Protein AF-Q6ST34-F1 (afdb_monomer)

pLDDT: mean 90.5, std 11.12, range [44.28, 98.19]

Secondary structure (DSSP, 8-state):
-----------S-HIIIIIT----TT---TT------HHHHHHHHHHHHHHHHHT-TTGGGSTTTS-SS---------TT-----SS---SSS-SS-------

Nearest PDB structures (foldseek):
  1m7s-assembly1_C  TM=9.440E-01  e=1.691E-08  Pseudomonas syringae
  2a9e-assembly1_A  TM=9.515E-01  e=1.025E-07  Helicobacter pylori
  4qol-assembly1_B  TM=9.314E-01  e=7.059E-08  Bacillus pumilus
  1si8-assembly1_D  TM=9.365E-01  e=1.488E-07  Enterococcus faecalis V583
  1gwe-assembly1_A  TM=9.366E-01  e=2.937E-06  Micrococcus luteus

Mean predicted aligned error: 5.17 Å

Structure (mmCIF, N/CA/C/O backbone):
data_AF-Q6ST34-F1
#
_entry.id   AF-Q6ST34-F1
#
loop_
_atom_site.group_PDB
_atom_site.id
_atom_site.type_symbol
_atom_site.label_atom_id
_atom_site.label_alt_id
_atom_site.label_comp_id
_atom_site.label_asym_id
_atom_site.label_entity_id
_atom_site.label_seq_id
_atom_site.pdbx_PDB_ins_code
_atom_site.Cartn_x
_atom_site.Cartn_y
_atom_site.Cartn_z
_atom_site.occupancy
_atom_site.B_iso_or_equiv
_atom_site.auth_seq_id
_atom_site.auth_comp_id
_atom_site.auth_asym_id
_atom_site.auth_atom_id
_atom_site.pdbx_PDB_model_num
ATOM 1 N N . PRO A 1 1 ? -24.469 4.982 12.753 1.00 89.19 1 PRO A N 1
ATOM 2 C CA . PRO A 1 1 ? -23.303 4.065 12.739 1.00 89.19 1 PRO A CA 1
ATOM 3 C C . PRO A 1 1 ? -22.980 3.637 11.301 1.00 89.19 1 PRO A C 1
ATOM 5 O O . PRO A 1 1 ? -23.909 3.416 10.536 1.00 89.19 1 PRO A O 1
ATOM 8 N N . VAL A 1 2 ? -21.694 3.584 10.932 1.00 96.06 2 VAL A N 1
ATOM 9 C CA . VAL A 1 2 ? -21.245 3.328 9.544 1.00 96.06 2 VAL A CA 1
ATOM 10 C C . VAL A 1 2 ? -21.269 1.832 9.191 1.00 96.06 2 VAL A C 1
ATOM 12 O O . VAL A 1 2 ? -21.610 1.478 8.070 1.00 96.06 2 VAL A O 1
ATOM 15 N N . GLY A 1 3 ? -20.964 0.940 10.141 1.00 96.75 3 GLY A N 1
ATOM 16 C CA . GLY A 1 3 ? -20.956 -0.512 9.917 1.00 96.75 3 GLY A CA 1
ATOM 17 C C . GLY A 1 3 ? -20.511 -1.319 11.144 1.00 96.75 3 GLY A C 1
ATOM 18 O O . GLY A 1 3 ? -20.388 -0.762 12.237 1.00 96.75 3 GLY A O 1
ATOM 19 N N . ARG A 1 4 ? -20.269 -2.630 10.961 1.00 96.69 4 ARG A N 1
ATOM 20 C CA . ARG A 1 4 ? -19.781 -3.573 11.989 1.00 96.69 4 ARG A CA 1
ATOM 21 C C . ARG A 1 4 ? -18.671 -4.465 11.421 1.00 96.69 4 ARG A C 1
ATOM 23 O O . ARG A 1 4 ? -18.888 -5.140 10.422 1.00 96.69 4 ARG A O 1
ATOM 30 N N . LEU A 1 5 ? -17.526 -4.512 12.099 1.00 97.12 5 LEU A N 1
ATOM 31 C CA . LEU A 1 5 ? -16.430 -5.445 11.819 1.00 97.12 5 LEU A CA 1
ATOM 32 C C . LEU A 1 5 ? -16.553 -6.679 12.730 1.00 97.12 5 LEU A C 1
ATOM 34 O O . LEU A 1 5 ? -16.841 -6.535 13.919 1.00 97.12 5 LEU A O 1
ATOM 38 N N . VAL A 1 6 ? -16.342 -7.883 12.189 1.00 97.88 6 VAL A N 1
ATOM 39 C CA . VAL A 1 6 ? -16.344 -9.145 12.950 1.00 97.88 6 VAL A CA 1
ATOM 40 C C . VAL A 1 6 ? -15.142 -9.985 12.533 1.00 97.88 6 VAL A C 1
ATOM 42 O O . VAL A 1 6 ? -14.976 -10.276 11.353 1.00 97.88 6 VAL A O 1
ATOM 45 N N . LEU A 1 7 ? -14.331 -10.396 13.507 1.00 97.75 7 LEU A N 1
ATOM 46 C CA . LEU A 1 7 ? -13.231 -11.340 13.312 1.00 97.75 7 LEU A CA 1
ATOM 47 C C . LEU A 1 7 ? -13.766 -12.757 13.546 1.00 97.75 7 LEU A C 1
ATOM 49 O O . LEU A 1 7 ? -14.286 -13.040 14.624 1.00 97.75 7 LEU A O 1
ATOM 53 N N . ASN A 1 8 ? -13.700 -13.625 12.535 1.00 97.69 8 ASN A N 1
ATOM 54 C CA . ASN A 1 8 ? -14.369 -14.935 12.544 1.00 97.69 8 ASN A CA 1
ATOM 55 C C . ASN A 1 8 ? -13.463 -16.118 12.157 1.00 97.69 8 ASN A C 1
ATOM 57 O O . ASN A 1 8 ? -13.956 -17.236 12.011 1.00 97.69 8 ASN A O 1
ATOM 61 N N . ARG A 1 9 ? -12.163 -15.886 11.961 1.00 96.62 9 ARG A N 1
ATOM 62 C CA . ARG A 1 9 ? -11.199 -16.905 11.541 1.00 96.62 9 ARG A CA 1
ATOM 63 C C . ARG A 1 9 ? -9.815 -16.588 12.103 1.00 96.62 9 ARG A C 1
ATOM 65 O O . ARG A 1 9 ? -9.404 -15.431 12.087 1.00 96.62 9 ARG A O 1
ATOM 72 N N . ASN A 1 10 ? -9.120 -17.627 12.562 1.00 96.56 10 ASN A N 1
ATOM 73 C CA . ASN A 1 10 ? -7.700 -17.567 12.904 1.00 96.56 10 ASN A CA 1
ATOM 74 C C . ASN A 1 10 ? -6.847 -17.920 11.682 1.00 96.56 10 ASN A C 1
ATOM 76 O O . ASN A 1 10 ? -7.304 -18.635 10.795 1.00 96.56 10 ASN A O 1
ATOM 80 N N . ILE A 1 11 ? -5.619 -17.418 11.665 1.00 96.38 11 ILE A N 1
ATOM 81 C CA . ILE A 1 11 ? -4.615 -17.716 10.637 1.00 96.38 11 ILE A CA 1
ATOM 82 C C . ILE A 1 11 ? -4.159 -19.179 10.699 1.00 96.38 11 ILE A C 1
ATOM 84 O O . ILE A 1 11 ? -4.138 -19.770 11.782 1.00 96.38 11 ILE A O 1
ATOM 88 N N . ASP A 1 12 ? -3.744 -19.731 9.559 1.00 96.06 12 ASP A N 1
ATOM 89 C CA . ASP A 1 12 ? -3.220 -21.097 9.463 1.00 96.06 12 ASP A CA 1
ATOM 90 C C . ASP A 1 12 ? -1.715 -21.125 9.771 1.00 96.06 12 ASP A C 1
ATOM 92 O O . ASP A 1 12 ? -1.221 -22.021 10.460 1.00 96.06 12 ASP A O 1
ATOM 96 N N . ASN A 1 13 ? -0.971 -20.112 9.309 1.00 97.38 13 ASN A N 1
ATOM 97 C CA . ASN A 1 13 ? 0.456 -19.962 9.572 1.00 97.38 13 ASN A CA 1
ATOM 98 C C . ASN A 1 13 ? 0.794 -18.576 10.131 1.00 97.38 13 ASN A C 1
ATOM 100 O O . ASN A 1 13 ? 0.707 -17.558 9.445 1.00 97.38 13 ASN A O 1
ATOM 104 N N . PHE A 1 14 ? 1.285 -18.551 11.372 1.00 97.19 14 PHE A N 1
ATOM 105 C CA . PHE A 1 14 ? 1.631 -17.309 12.063 1.00 97.19 14 PHE A CA 1
ATOM 106 C C . PHE A 1 14 ? 2.673 -16.464 11.322 1.00 97.19 14 PHE A C 1
ATOM 108 O O . PHE A 1 14 ? 2.514 -15.254 11.182 1.00 97.19 14 PHE A O 1
ATOM 115 N N . PHE A 1 15 ? 3.739 -17.080 10.819 1.00 96.94 15 PHE A N 1
ATOM 116 C CA . PHE A 1 15 ? 4.817 -16.327 10.187 1.00 96.94 15 PHE A CA 1
ATOM 117 C C . PHE A 1 15 ? 4.413 -15.800 8.802 1.00 96.94 15 PHE A C 1
ATOM 119 O O . PHE A 1 15 ? 4.709 -14.659 8.449 1.00 96.94 15 PHE A O 1
ATOM 126 N N . ALA A 1 16 ? 3.717 -16.616 8.010 1.00 95.94 16 ALA A N 1
ATOM 127 C CA . ALA A 1 16 ? 3.301 -16.250 6.660 1.00 95.94 16 ALA A CA 1
ATOM 128 C C . ALA A 1 16 ? 2.181 -15.201 6.641 1.00 95.94 16 ALA A C 1
ATOM 130 O O . ALA A 1 16 ? 2.175 -14.340 5.765 1.00 95.94 16 ALA A O 1
ATOM 131 N N . GLU A 1 17 ? 1.255 -15.255 7.601 1.00 95.69 17 GLU A N 1
ATOM 132 C CA . GLU A 1 17 ? 0.044 -14.429 7.581 1.00 95.69 17 GLU A CA 1
ATOM 133 C C . GLU A 1 17 ? 0.035 -13.307 8.626 1.00 95.69 17 GLU A C 1
ATOM 135 O O . GLU A 1 17 ? -0.649 -12.312 8.421 1.00 95.69 17 GLU A O 1
ATOM 140 N N . ASN A 1 18 ? 0.780 -13.418 9.730 1.00 97.00 18 ASN A N 1
ATOM 141 C CA . ASN A 1 18 ? 0.840 -12.360 10.744 1.00 97.00 18 ASN A CA 1
ATOM 142 C C . ASN A 1 18 ? 2.181 -11.620 10.720 1.00 97.00 18 ASN A C 1
ATOM 144 O O . ASN A 1 18 ? 2.203 -10.399 10.597 1.00 97.00 18 ASN A O 1
ATOM 148 N N . GLU A 1 19 ? 3.304 -12.339 10.777 1.00 97.56 19 GLU A N 1
ATOM 149 C CA . GLU A 1 19 ? 4.625 -11.696 10.855 1.00 97.56 19 GLU A CA 1
ATOM 150 C C . GLU A 1 19 ? 4.985 -10.943 9.564 1.00 97.56 19 GLU A C 1
ATOM 152 O O . GLU A 1 19 ? 5.545 -9.848 9.595 1.00 97.56 19 GLU A O 1
ATOM 157 N N . GLN A 1 20 ? 4.617 -11.483 8.402 1.00 97.31 20 GLN A N 1
ATOM 158 C CA . GLN A 1 20 ? 4.870 -10.852 7.099 1.00 97.31 20 GLN A CA 1
ATOM 159 C C . GLN A 1 20 ? 3.800 -9.839 6.667 1.00 97.31 20 GLN A C 1
ATOM 161 O O . GLN A 1 20 ? 3.872 -9.278 5.569 1.00 97.31 20 GLN A O 1
ATOM 166 N N . LEU A 1 21 ? 2.813 -9.570 7.517 1.00 96.94 21 LEU A N 1
ATOM 167 C CA . LEU A 1 21 ? 1.741 -8.650 7.183 1.00 96.94 21 LEU A CA 1
ATOM 168 C C . LEU A 1 21 ? 2.248 -7.196 7.164 1.00 96.94 21 LEU A C 1
ATOM 170 O O . LEU A 1 21 ? 3.075 -6.786 7.985 1.00 96.94 21 LEU A O 1
ATOM 174 N N . ALA A 1 22 ? 1.776 -6.409 6.196 1.00 97.75 22 A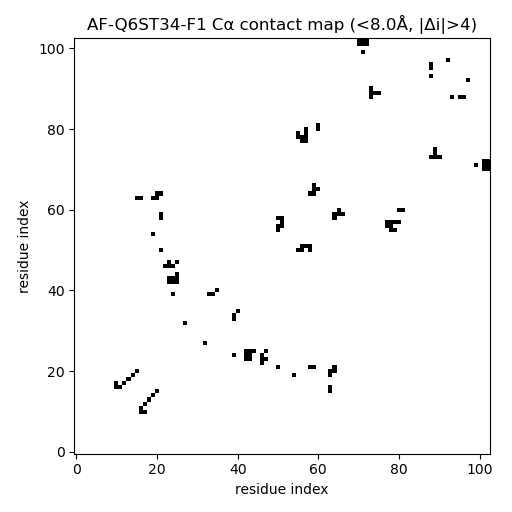LA A N 1
ATOM 175 C CA . ALA A 1 22 ? 2.265 -5.062 5.920 1.00 97.75 22 ALA A CA 1
ATOM 176 C C . ALA A 1 22 ? 1.116 -4.041 5.795 1.00 97.75 22 ALA A C 1
ATOM 178 O O . ALA A 1 22 ? 0.552 -3.835 4.724 1.00 97.75 22 ALA A O 1
ATOM 179 N N . PHE A 1 23 ? 0.791 -3.354 6.894 1.00 97.75 23 PHE A N 1
ATOM 180 C CA . PHE A 1 23 ? -0.174 -2.245 6.892 1.00 97.75 23 PHE A CA 1
ATOM 181 C C . PHE A 1 23 ? 0.501 -0.909 6.596 1.00 97.75 23 PHE A C 1
ATOM 183 O O . PHE A 1 23 ? 1.559 -0.637 7.149 1.00 97.75 23 PHE A O 1
ATOM 190 N N . ASN A 1 24 ? -0.120 -0.038 5.803 1.00 97.00 24 ASN A N 1
ATOM 191 C CA . ASN A 1 24 ? 0.384 1.311 5.549 1.00 97.00 24 ASN A CA 1
ATOM 192 C C . ASN A 1 24 ? -0.785 2.313 5.492 1.00 97.00 24 ASN A C 1
ATOM 194 O O . ASN A 1 24 ? -1.710 2.090 4.711 1.00 97.00 24 ASN A O 1
ATOM 198 N N . PRO A 1 25 ? -0.767 3.421 6.264 1.00 97.12 25 PRO A N 1
ATOM 199 C CA . PRO A 1 25 ? -1.788 4.467 6.150 1.00 97.12 25 PRO A CA 1
ATOM 200 C C . PRO A 1 25 ? -1.809 5.163 4.781 1.00 97.12 25 PRO A C 1
ATOM 202 O O . PRO A 1 25 ? -2.807 5.789 4.450 1.00 97.12 25 PRO A O 1
ATOM 205 N N . GLY A 1 26 ? -0.738 5.045 3.991 1.00 95.62 26 GLY A N 1
ATOM 206 C CA . GLY A 1 26 ? -0.665 5.517 2.610 1.00 95.62 26 GLY A CA 1
ATOM 207 C C . GLY A 1 26 ? -1.470 4.687 1.598 1.00 95.62 26 GLY A C 1
ATOM 208 O O . GLY A 1 26 ? -1.561 5.067 0.435 1.00 95.62 26 GLY A O 1
ATOM 209 N N . HIS A 1 27 ? -2.031 3.542 1.999 1.00 94.56 27 HIS A N 1
ATOM 210 C CA . HIS A 1 27 ? -2.878 2.715 1.133 1.00 94.56 27 HIS A CA 1
ATOM 211 C C . HIS A 1 27 ? -4.349 3.109 1.317 1.00 94.56 27 HIS A C 1
ATOM 213 O O . HIS A 1 27 ? -5.085 2.487 2.084 1.00 94.56 27 HIS A O 1
ATOM 219 N N . ILE A 1 28 ? -4.764 4.172 0.629 1.00 95.94 28 ILE A N 1
ATOM 220 C CA . ILE A 1 28 ? -6.153 4.656 0.604 1.00 95.94 28 ILE A CA 1
ATOM 221 C C . ILE A 1 28 ? -6.880 4.202 -0.665 1.00 95.94 28 ILE A C 1
ATOM 223 O O . ILE A 1 28 ? -6.261 3.779 -1.636 1.00 95.94 28 ILE A O 1
ATOM 227 N N . VAL A 1 29 ? -8.208 4.317 -0.658 1.00 94.25 29 VAL A N 1
ATOM 228 C CA . VAL A 1 29 ? -9.073 4.052 -1.818 1.00 94.25 29 VAL A CA 1
ATOM 229 C C . VAL A 1 29 ? -9.790 5.336 -2.250 1.00 94.25 29 VAL A C 1
ATOM 231 O O . VAL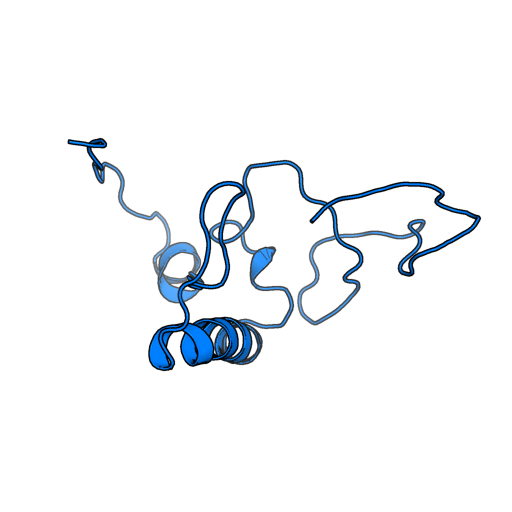 A 1 29 ? -9.973 6.229 -1.413 1.00 94.25 29 VAL A O 1
ATOM 234 N N . PRO A 1 30 ? -10.231 5.447 -3.520 1.00 95.31 30 PRO A N 1
ATOM 235 C CA . PRO A 1 30 ? -10.972 6.612 -3.992 1.00 95.31 30 PRO A CA 1
ATOM 236 C C . PRO A 1 30 ? -12.150 6.969 -3.075 1.00 95.31 30 PRO A C 1
ATOM 238 O O . PRO A 1 30 ? -12.949 6.110 -2.704 1.00 95.31 30 PRO A O 1
ATOM 241 N N . GLY A 1 31 ? -12.249 8.249 -2.706 1.00 96.94 31 GLY A N 1
ATOM 242 C CA . GLY A 1 31 ? -13.255 8.763 -1.769 1.00 96.94 31 GLY A CA 1
ATOM 243 C C . GLY A 1 31 ? -12.760 8.966 -0.331 1.00 96.94 31 GLY A C 1
ATOM 244 O O . GLY A 1 31 ? -13.459 9.606 0.452 1.00 96.94 31 GLY A O 1
ATOM 245 N N . ILE A 1 32 ? -11.560 8.491 0.015 1.00 97.19 32 ILE A N 1
ATOM 246 C CA . ILE A 1 32 ? -10.864 8.811 1.271 1.00 97.19 32 ILE A CA 1
ATOM 247 C C . ILE A 1 32 ? -9.657 9.693 0.946 1.00 97.19 32 ILE A C 1
ATOM 249 O O . ILE A 1 32 ? -8.973 9.457 -0.043 1.00 97.19 32 ILE A O 1
ATOM 253 N N . TYR A 1 33 ? -9.387 10.697 1.781 1.00 96.06 33 TYR A N 1
ATOM 254 C CA . TYR A 1 33 ? -8.300 11.655 1.570 1.00 96.06 33 TYR A CA 1
ATOM 255 C C . TYR A 1 33 ? -7.506 11.888 2.854 1.00 96.06 33 TYR A C 1
ATOM 257 O O . TYR A 1 33 ? -8.015 11.704 3.962 1.00 96.06 33 TYR A O 1
ATOM 265 N N . TYR A 1 34 ? -6.252 12.307 2.697 1.00 97.00 34 TYR A N 1
ATOM 266 C CA . TYR A 1 34 ? -5.382 12.664 3.813 1.00 97.00 34 TYR A CA 1
ATOM 267 C C . TYR A 1 34 ? -5.730 14.036 4.390 1.00 97.00 34 TYR A C 1
ATOM 269 O O . TYR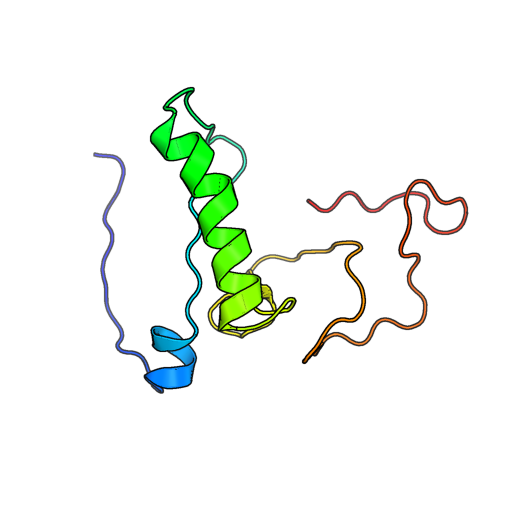 A 1 34 ? -6.208 14.923 3.685 1.00 97.00 34 TYR A O 1
ATOM 277 N N . SER A 1 35 ? -5.427 14.220 5.672 1.00 97.44 35 SER A N 1
ATOM 278 C CA . SER A 1 35 ? -5.379 15.534 6.308 1.00 97.44 35 SER A CA 1
ATOM 279 C C . SER A 1 35 ? -3.948 16.088 6.320 1.00 97.44 35 SER A C 1
ATOM 281 O O . SER A 1 35 ? -2.973 15.365 6.095 1.00 97.44 35 SER A O 1
ATOM 283 N N . GLU A 1 36 ? -3.807 17.370 6.654 1.00 97.12 36 GLU A N 1
ATOM 284 C CA . GLU A 1 36 ? -2.511 18.044 6.847 1.00 97.12 36 GLU A CA 1
ATOM 285 C C . GLU A 1 36 ? -1.891 17.780 8.236 1.00 97.12 36 GLU A C 1
ATOM 287 O O . GLU A 1 36 ? -1.082 18.560 8.743 1.00 97.12 36 GLU A O 1
ATOM 292 N N . ASP A 1 37 ? -2.261 16.674 8.885 1.00 98.19 37 ASP A N 1
ATOM 293 C CA . ASP A 1 37 ? -1.639 16.256 10.139 1.00 98.19 37 ASP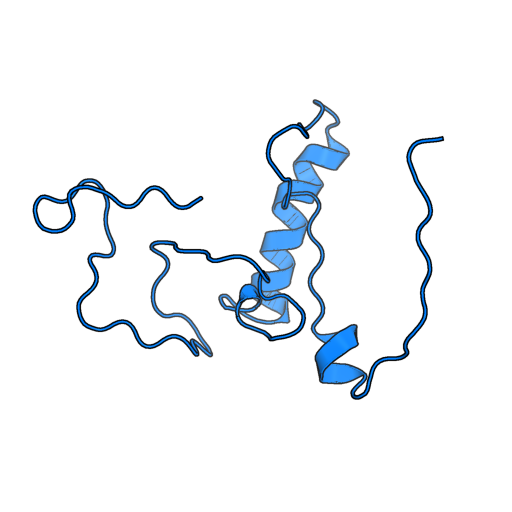 A CA 1
ATOM 294 C C . ASP A 1 37 ? -0.183 15.835 9.879 1.00 98.19 37 ASP A C 1
ATOM 296 O O . ASP A 1 37 ? 0.091 14.877 9.152 1.00 98.19 37 ASP A O 1
ATOM 300 N N . LYS A 1 38 ? 0.767 16.544 10.499 1.00 96.75 38 LYS A N 1
ATOM 301 C CA . LYS A 1 38 ? 2.209 16.309 10.319 1.00 96.75 38 LYS A CA 1
ATOM 302 C C . LYS A 1 38 ? 2.619 14.873 10.644 1.00 96.75 38 LYS A C 1
ATOM 304 O O . LYS A 1 38 ? 3.469 14.314 9.957 1.00 96.75 38 LYS A O 1
ATOM 309 N N . LEU A 1 39 ? 2.017 14.269 11.666 1.00 97.50 39 LEU A N 1
ATOM 310 C CA . LEU A 1 39 ? 2.320 12.902 12.068 1.00 97.50 39 LEU A CA 1
ATOM 311 C C . LEU A 1 39 ? 1.742 11.901 11.063 1.00 97.50 39 LEU A C 1
ATOM 313 O O . LEU A 1 39 ? 2.410 10.922 10.731 1.00 97.50 39 LEU A O 1
ATOM 317 N N . LEU A 1 40 ? 0.543 12.153 10.528 1.00 97.31 40 LEU A N 1
ATOM 318 C CA . LEU A 1 40 ? -0.011 11.339 9.442 1.00 97.31 40 LEU A CA 1
ATOM 319 C C . LEU A 1 40 ? 0.884 11.396 8.198 1.00 97.31 40 LEU A C 1
ATOM 321 O O . LEU A 1 40 ? 1.236 10.348 7.658 1.00 97.31 40 LEU A O 1
ATOM 325 N N . GLN A 1 41 ? 1.307 12.594 7.795 1.00 97.06 41 GLN A N 1
ATOM 326 C CA . GLN A 1 41 ? 2.165 12.798 6.626 1.00 97.06 41 GLN A CA 1
ATOM 327 C C . GLN A 1 41 ? 3.491 12.031 6.743 1.00 97.06 41 GLN A C 1
ATOM 329 O O . GLN A 1 41 ? 3.886 11.327 5.815 1.00 97.06 41 GLN A O 1
ATOM 334 N N . THR A 1 42 ? 4.149 12.063 7.908 1.00 97.56 42 THR A N 1
ATOM 335 C CA . THR A 1 42 ? 5.370 11.269 8.129 1.00 97.56 42 THR A CA 1
ATOM 336 C C . THR A 1 42 ? 5.107 9.761 8.063 1.00 97.56 42 THR A C 1
ATOM 338 O O . THR A 1 42 ? 5.922 9.011 7.522 1.00 97.56 42 THR A O 1
ATOM 341 N N . ARG A 1 43 ? 3.967 9.289 8.581 1.00 98.00 43 ARG A N 1
ATOM 342 C CA . ARG A 1 43 ? 3.633 7.856 8.585 1.00 98.00 43 ARG A CA 1
ATOM 343 C C . ARG A 1 43 ? 3.367 7.303 7.186 1.00 98.00 43 ARG A C 1
ATOM 345 O O . ARG A 1 43 ? 3.728 6.160 6.932 1.00 98.00 43 ARG A O 1
ATOM 352 N N . ILE A 1 44 ? 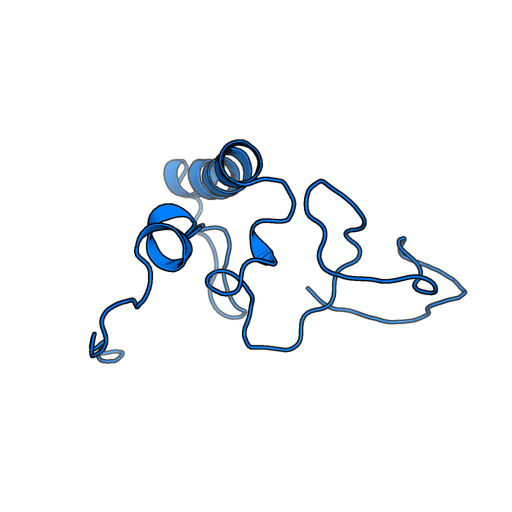2.790 8.089 6.280 1.00 97.00 44 ILE A N 1
ATOM 353 C CA . ILE A 1 44 ? 2.554 7.666 4.886 1.00 97.00 44 ILE A CA 1
ATOM 354 C C . ILE A 1 44 ? 3.865 7.213 4.222 1.00 97.00 44 ILE A C 1
ATOM 356 O O . ILE A 1 44 ? 3.900 6.191 3.537 1.00 97.00 44 ILE A O 1
ATOM 360 N N . PHE A 1 45 ? 4.959 7.927 4.488 1.00 96.75 45 PHE A N 1
ATOM 361 C CA . PHE A 1 45 ? 6.293 7.549 4.028 1.00 96.75 45 PHE A CA 1
ATOM 362 C C . PHE A 1 45 ? 6.874 6.365 4.821 1.00 96.75 45 PHE A C 1
ATOM 364 O O . PHE A 1 45 ? 7.270 5.353 4.238 1.00 96.75 45 PHE A O 1
ATOM 371 N N . ALA A 1 46 ? 6.910 6.481 6.153 1.00 98.00 46 ALA A N 1
ATOM 372 C CA . ALA A 1 46 ? 7.699 5.594 7.010 1.00 98.00 46 ALA A CA 1
ATOM 373 C C . ALA A 1 46 ? 7.287 4.114 6.926 1.00 98.00 46 ALA A C 1
ATOM 375 O O . ALA A 1 46 ? 8.135 3.226 7.009 1.00 98.00 46 ALA A O 1
ATOM 376 N N . TYR A 1 47 ? 5.993 3.832 6.748 1.00 98.19 47 TYR A N 1
ATOM 377 C CA . TYR A 1 47 ? 5.507 2.452 6.687 1.00 98.19 47 TYR A CA 1
ATOM 378 C C . TYR A 1 47 ? 5.939 1.747 5.396 1.00 98.19 47 TYR A C 1
ATOM 380 O O . TYR A 1 47 ? 6.382 0.602 5.451 1.00 98.19 47 TYR A O 1
ATOM 388 N N . ALA A 1 48 ? 5.880 2.428 4.248 1.00 96.56 48 ALA A N 1
ATOM 389 C CA . ALA A 1 48 ? 6.358 1.854 2.991 1.00 96.56 48 ALA A CA 1
ATOM 390 C C . ALA A 1 48 ? 7.879 1.630 3.017 1.00 96.56 48 ALA A C 1
ATOM 392 O O . ALA A 1 48 ? 8.369 0.628 2.501 1.00 96.56 48 ALA A O 1
ATOM 393 N N . ASP A 1 49 ? 8.627 2.566 3.606 1.00 98.06 49 ASP A N 1
ATOM 394 C CA . ASP A 1 49 ? 10.082 2.472 3.747 1.00 98.06 49 ASP A CA 1
ATOM 395 C C . ASP A 1 49 ? 10.495 1.238 4.566 1.00 98.06 49 ASP A C 1
ATOM 397 O O . ASP A 1 49 ? 11.193 0.351 4.066 1.00 98.06 49 ASP A O 1
ATOM 401 N N . THR A 1 50 ? 9.955 1.099 5.781 1.00 97.88 50 THR A N 1
ATOM 402 C CA . THR A 1 50 ? 10.303 -0.033 6.650 1.00 97.88 50 THR A CA 1
ATOM 403 C C . THR A 1 50 ? 9.871 -1.381 6.070 1.00 97.88 50 THR A C 1
ATOM 405 O O . THR A 1 50 ? 10.566 -2.375 6.255 1.00 97.88 50 THR A O 1
ATOM 408 N N . GLN A 1 51 ? 8.767 -1.449 5.317 1.00 97.88 51 GLN A N 1
ATOM 409 C CA . GLN A 1 51 ? 8.314 -2.695 4.683 1.00 97.88 51 GLN A CA 1
ATOM 410 C C . GLN A 1 51 ? 9.278 -3.179 3.600 1.00 97.88 51 GLN A C 1
ATOM 412 O O . GLN A 1 51 ? 9.597 -4.370 3.553 1.00 97.88 51 GLN A O 1
ATOM 417 N N . ARG A 1 52 ? 9.797 -2.255 2.781 1.00 96.50 52 ARG A N 1
ATOM 418 C CA . ARG A 1 52 ? 10.819 -2.575 1.775 1.00 96.50 52 ARG A CA 1
ATOM 419 C C . ARG A 1 52 ? 12.103 -3.084 2.420 1.00 96.50 52 ARG A C 1
ATOM 421 O O . ARG A 1 52 ? 12.720 -3.989 1.872 1.00 96.50 52 ARG A O 1
ATOM 428 N N . HIS A 1 53 ? 12.476 -2.539 3.577 1.00 97.62 53 HIS A N 1
ATOM 429 C CA . HIS A 1 53 ? 13.637 -3.007 4.331 1.00 97.62 53 HIS A CA 1
ATOM 430 C C . HIS A 1 53 ? 13.399 -4.368 5.009 1.00 97.62 53 HIS A C 1
ATOM 432 O O . HIS A 1 53 ? 14.238 -5.258 4.918 1.00 97.62 53 HIS A O 1
ATOM 438 N N . ARG A 1 54 ? 12.256 -4.537 5.684 1.00 97.62 54 ARG A N 1
ATOM 439 C CA . ARG A 1 54 ? 11.953 -5.700 6.532 1.00 97.62 54 ARG A CA 1
ATOM 440 C C . ARG A 1 54 ? 11.603 -6.961 5.744 1.00 97.62 54 ARG A C 1
ATOM 442 O O . ARG A 1 54 ? 12.020 -8.044 6.134 1.00 97.62 54 ARG A O 1
ATOM 449 N N . ILE A 1 55 ? 10.781 -6.832 4.702 1.00 96.69 55 ILE A N 1
ATOM 450 C CA . ILE A 1 55 ? 10.265 -7.971 3.921 1.00 96.69 55 ILE A CA 1
ATOM 451 C C . ILE A 1 55 ? 10.921 -8.018 2.539 1.00 96.69 55 ILE A C 1
ATOM 453 O O . ILE A 1 55 ? 11.216 -9.092 2.023 1.00 96.69 55 ILE A O 1
ATOM 457 N N . GLY A 1 56 ? 11.148 -6.852 1.937 1.00 96.81 56 GLY A N 1
ATOM 458 C CA . GLY A 1 56 ? 11.712 -6.720 0.598 1.00 96.81 56 GLY A CA 1
ATOM 459 C C . GLY A 1 56 ? 10.844 -5.855 -0.316 1.00 96.81 56 GLY A C 1
ATOM 460 O O . GLY A 1 56 ? 9.712 -5.517 0.030 1.00 96.81 56 GLY A O 1
ATOM 461 N N . PRO A 1 57 ? 11.344 -5.490 -1.507 1.00 95.25 57 PRO A N 1
ATOM 462 C CA . PRO A 1 57 ? 10.661 -4.565 -2.417 1.00 95.25 57 PRO A CA 1
ATOM 463 C C . PRO A 1 57 ? 9.314 -5.101 -2.925 1.00 95.25 57 PRO A C 1
ATOM 465 O O . PRO A 1 57 ? 8.389 -4.323 -3.143 1.00 95.25 57 PRO A O 1
ATOM 468 N N . ASN A 1 58 ? 9.184 -6.425 -3.042 1.00 95.50 58 ASN A N 1
ATOM 469 C CA . ASN A 1 58 ? 8.001 -7.109 -3.563 1.00 95.50 58 ASN A CA 1
ATOM 470 C C . ASN A 1 58 ? 7.047 -7.621 -2.467 1.00 95.50 58 ASN A C 1
ATOM 472 O O . ASN A 1 58 ? 6.266 -8.537 -2.708 1.00 95.50 58 ASN A O 1
ATOM 476 N N . TYR A 1 59 ? 7.058 -7.030 -1.265 1.00 96.06 59 TYR A N 1
ATOM 477 C CA . TYR A 1 59 ? 6.213 -7.463 -0.137 1.00 96.06 59 TYR A CA 1
ATOM 478 C C . TYR A 1 59 ? 4.701 -7.460 -0.438 1.00 96.06 59 TYR A C 1
ATOM 480 O O . TYR A 1 59 ? 3.947 -8.210 0.184 1.00 96.06 59 TYR A O 1
ATOM 488 N N . MET A 1 60 ? 4.255 -6.642 -1.400 1.00 94.38 60 MET A N 1
ATOM 489 C CA . MET A 1 60 ? 2.864 -6.594 -1.871 1.00 94.38 60 MET A CA 1
ATOM 490 C C . MET A 1 60 ? 2.467 -7.807 -2.723 1.00 94.38 60 MET A C 1
ATOM 492 O O . MET A 1 60 ? 1.282 -8.021 -2.942 1.00 94.38 60 MET A O 1
ATOM 496 N N . GLN A 1 61 ? 3.422 -8.623 -3.181 1.00 93.56 61 GLN A N 1
ATOM 497 C CA . GLN A 1 61 ? 3.134 -9.871 -3.898 1.00 93.56 61 GLN A CA 1
ATOM 498 C C . GLN A 1 61 ? 2.824 -11.037 -2.943 1.00 93.56 61 GLN A C 1
ATOM 500 O O . GLN A 1 61 ? 2.311 -12.068 -3.373 1.00 93.56 61 GLN A O 1
ATOM 505 N N . LEU A 1 62 ? 3.103 -10.892 -1.640 1.00 95.00 62 LEU A N 1
ATOM 506 C CA . LEU A 1 62 ? 2.791 -11.927 -0.655 1.00 95.00 62 LEU A CA 1
ATOM 507 C C . LEU A 1 62 ? 1.271 -12.142 -0.552 1.00 95.00 62 LEU A C 1
ATOM 509 O O . LEU A 1 62 ? 0.538 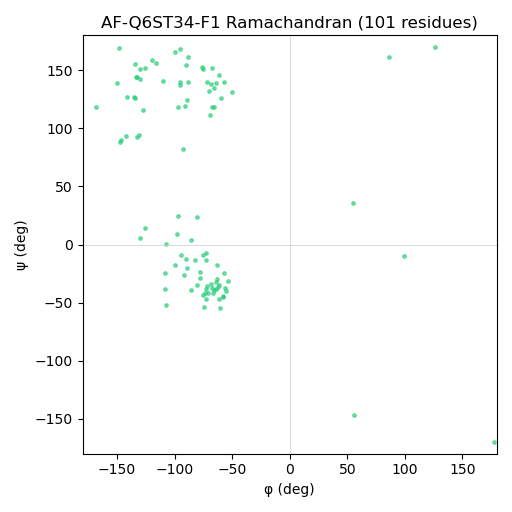-11.155 -0.475 1.00 95.00 62 LEU A O 1
ATOM 513 N N . PRO A 1 63 ? 0.769 -13.391 -0.450 1.00 94.50 63 PRO A N 1
ATOM 514 C CA . PRO A 1 63 ? -0.672 -13.681 -0.493 1.00 94.50 63 PRO A CA 1
ATOM 515 C C . PRO A 1 63 ? -1.540 -12.906 0.512 1.00 94.50 63 PRO A C 1
ATOM 517 O O . PRO A 1 63 ? -2.706 -12.607 0.223 1.00 94.50 63 PRO A O 1
ATOM 520 N N . VAL A 1 64 ? -0.974 -12.580 1.679 1.00 95.25 64 VAL A N 1
ATOM 521 C CA . VAL A 1 64 ? -1.645 -11.824 2.746 1.00 95.25 64 VAL A CA 1
ATOM 522 C C . VAL A 1 64 ? -1.718 -10.317 2.468 1.00 95.25 64 VAL A C 1
ATOM 524 O O . VAL A 1 64 ? -2.674 -9.668 2.882 1.00 95.25 64 VAL A O 1
ATOM 527 N N . ASN A 1 65 ? -0.754 -9.773 1.720 1.00 96.38 65 ASN A N 1
ATOM 528 C CA . ASN A 1 65 ? -0.673 -8.349 1.379 1.00 96.38 65 ASN A CA 1
ATOM 529 C C . ASN A 1 65 ? -1.209 -8.047 -0.030 1.00 96.38 65 ASN A C 1
ATOM 531 O O . ASN A 1 65 ? -1.487 -6.891 -0.343 1.00 96.38 65 ASN A O 1
ATOM 535 N N . ALA A 1 66 ? -1.337 -9.068 -0.881 1.00 94.19 66 ALA A N 1
ATOM 536 C CA . ALA A 1 66 ? -1.732 -8.908 -2.271 1.00 94.19 66 ALA A CA 1
ATOM 537 C C . ALA A 1 66 ? -3.177 -8.400 -2.404 1.00 94.19 66 ALA A C 1
ATOM 539 O O . ALA A 1 66 ? -4.086 -8.943 -1.751 1.00 94.19 66 ALA A O 1
ATOM 540 N N . PRO A 1 67 ? -3.420 -7.404 -3.280 1.00 92.75 67 PRO A N 1
ATOM 541 C CA . PRO A 1 67 ? -4.762 -6.907 -3.537 1.00 92.75 67 PRO A CA 1
ATOM 542 C C . PRO A 1 67 ? -5.638 -8.028 -4.101 1.00 92.75 67 PRO A C 1
ATOM 544 O O . PRO A 1 67 ? -5.184 -8.904 -4.837 1.00 92.75 67 PRO A O 1
ATOM 547 N N . LYS A 1 68 ? -6.923 -8.010 -3.741 1.00 92.44 68 LYS A N 1
ATOM 548 C CA . LYS A 1 68 ? -7.907 -8.979 -4.252 1.00 92.44 68 LYS A CA 1
ATOM 549 C C . LYS A 1 68 ? -8.592 -8.508 -5.538 1.00 92.44 68 LYS A C 1
ATOM 551 O O . LYS A 1 68 ? -9.265 -9.299 -6.189 1.00 92.44 68 LYS A O 1
ATOM 556 N N . CYS A 1 69 ? -8.430 -7.236 -5.897 1.00 90.69 69 CYS A N 1
ATOM 557 C CA . CYS A 1 69 ? -8.848 -6.682 -7.180 1.00 90.69 69 CYS A CA 1
ATOM 558 C C . CYS A 1 69 ? -7.737 -6.832 -8.232 1.00 90.69 69 CYS A C 1
ATOM 560 O O . CYS A 1 69 ? -6.565 -7.025 -7.901 1.00 90.69 69 CYS A O 1
ATOM 562 N N . GLY A 1 70 ? -8.115 -6.731 -9.510 1.00 84.50 70 GLY A N 1
ATOM 563 C CA . GLY A 1 70 ? -7.139 -6.611 -10.589 1.00 84.50 70 GLY A CA 1
ATOM 564 C C . GLY A 1 70 ? -6.299 -5.354 -10.380 1.00 84.50 70 GLY A C 1
ATOM 565 O O . GLY A 1 70 ? -6.852 -4.271 -10.215 1.00 84.50 70 GLY A O 1
ATOM 566 N N . HIS A 1 71 ? -4.980 -5.511 -10.373 1.00 83.75 71 HIS A N 1
ATOM 567 C CA . HIS A 1 71 ? -4.025 -4.420 -10.237 1.00 83.75 71 HIS A CA 1
ATOM 568 C C . HIS A 1 71 ? -2.991 -4.552 -11.351 1.00 83.75 71 HIS A C 1
ATOM 570 O O . HIS A 1 71 ? -2.592 -5.662 -11.702 1.00 83.75 71 HIS A O 1
ATOM 576 N N . HIS A 1 72 ? -2.562 -3.425 -11.902 1.00 80.75 72 HIS A N 1
ATOM 577 C CA . HIS A 1 72 ? -1.430 -3.369 -12.815 1.00 80.75 72 HIS A CA 1
ATOM 578 C C . HIS A 1 72 ? -0.557 -2.204 -12.369 1.00 80.75 72 HIS A C 1
ATOM 580 O O . HIS A 1 72 ? -1.057 -1.217 -11.855 1.00 80.75 72 HIS A O 1
ATOM 586 N N . ASN A 1 73 ? 0.751 -2.349 -12.490 1.00 82.50 73 ASN A N 1
ATOM 587 C CA . ASN A 1 73 ? 1.712 -1.288 -12.226 1.00 82.50 73 ASN A CA 1
ATOM 588 C C . ASN A 1 73 ? 2.909 -1.499 -13.151 1.00 82.50 73 ASN A C 1
ATOM 590 O O . ASN A 1 73 ? 3.053 -2.571 -13.744 1.00 82.50 73 ASN A O 1
ATOM 594 N N . ASN A 1 74 ? 3.787 -0.507 -13.225 1.00 84.62 74 ASN A N 1
ATOM 595 C CA . ASN A 1 74 ? 4.984 -0.581 -14.063 1.00 84.62 74 ASN A CA 1
ATOM 596 C C . ASN A 1 74 ? 6.237 -0.990 -13.284 1.00 84.62 74 ASN A C 1
ATOM 598 O O . ASN A 1 74 ? 7.342 -0.911 -13.808 1.00 84.62 74 ASN A O 1
ATOM 602 N N . HIS A 1 75 ? 6.092 -1.409 -12.025 1.00 87.31 75 HIS A N 1
ATOM 603 C CA . HIS A 1 75 ? 7.230 -1.891 -11.257 1.00 87.31 75 HIS A CA 1
ATOM 604 C C . HIS A 1 75 ? 7.699 -3.238 -11.815 1.00 87.31 75 HIS A C 1
ATOM 606 O O . HIS A 1 75 ? 6.897 -4.149 -12.036 1.00 87.31 75 HIS A O 1
ATOM 612 N N . ARG A 1 76 ? 9.011 -3.347 -12.029 1.00 87.25 76 ARG A N 1
ATOM 613 C CA . ARG A 1 76 ? 9.691 -4.545 -12.528 1.00 87.25 76 ARG A CA 1
ATOM 614 C C . ARG A 1 76 ? 10.714 -5.030 -11.510 1.00 87.25 76 ARG A C 1
ATOM 616 O O . ARG A 1 76 ? 11.200 -4.256 -10.684 1.00 87.25 76 ARG A O 1
ATOM 623 N N . ASP A 1 77 ? 11.056 -6.306 -11.632 1.00 89.44 77 ASP A N 1
ATOM 624 C CA . ASP A 1 77 ? 12.168 -6.947 -10.935 1.00 89.44 77 ASP A CA 1
ATOM 625 C C . ASP A 1 77 ? 12.116 -6.818 -9.401 1.00 89.44 77 ASP A C 1
ATOM 627 O O . ASP A 1 77 ? 11.055 -6.885 -8.777 1.00 89.44 77 ASP A O 1
ATOM 631 N N . GLY A 1 78 ? 13.288 -6.724 -8.770 1.00 91.94 78 GLY A N 1
ATOM 632 C CA . GLY A 1 78 ? 13.461 -6.750 -7.324 1.00 91.94 78 GLY A CA 1
ATOM 633 C C . GLY A 1 78 ? 13.577 -8.164 -6.753 1.00 91.94 78 GLY A C 1
ATOM 634 O O . GLY A 1 78 ? 13.203 -9.164 -7.367 1.00 91.94 78 GLY A O 1
ATOM 635 N N . ALA A 1 79 ? 14.120 -8.248 -5.537 1.00 94.06 79 ALA A N 1
ATOM 636 C CA . ALA A 1 79 ? 14.259 -9.518 -4.836 1.00 94.06 79 ALA A CA 1
ATOM 637 C C . ALA A 1 79 ? 12.894 -10.207 -4.670 1.00 94.06 79 ALA A C 1
ATOM 639 O O . ALA A 1 79 ? 11.892 -9.547 -4.378 1.00 94.06 79 ALA A O 1
ATOM 640 N N . MET A 1 80 ? 12.879 -11.534 -4.841 1.00 93.50 80 MET A N 1
ATOM 641 C CA . MET A 1 80 ? 11.686 -12.377 -4.689 1.00 93.50 80 MET A CA 1
ATOM 642 C C . MET A 1 80 ? 10.497 -11.931 -5.557 1.00 93.50 80 MET A C 1
ATOM 644 O O . MET A 1 80 ? 9.347 -12.025 -5.131 1.00 93.50 80 MET A O 1
ATOM 648 N N . ASN A 1 81 ? 10.756 -11.429 -6.769 1.00 91.00 81 ASN A N 1
ATOM 649 C CA . ASN A 1 81 ? 9.690 -11.168 -7.731 1.00 91.00 81 ASN A CA 1
ATOM 650 C C . ASN A 1 81 ? 9.043 -12.495 -8.169 1.00 91.00 81 ASN A C 1
ATOM 652 O O . ASN A 1 81 ? 9.712 -13.356 -8.735 1.00 91.00 81 ASN A O 1
ATOM 656 N N . MET A 1 82 ? 7.747 -12.656 -7.900 1.00 88.00 82 MET A N 1
ATOM 657 C CA . MET A 1 82 ? 6.957 -13.833 -8.281 1.00 88.00 82 MET A CA 1
ATOM 658 C C . MET A 1 82 ? 6.221 -13.626 -9.610 1.00 88.00 82 MET A C 1
ATOM 660 O O . MET A 1 82 ? 5.629 -14.563 -10.141 1.00 88.00 82 MET A O 1
ATOM 664 N N . THR A 1 83 ? 6.232 -12.401 -10.144 1.00 83.94 83 THR A N 1
ATOM 665 C CA . THR A 1 83 ? 5.487 -12.037 -11.349 1.00 83.94 83 THR A CA 1
ATOM 666 C C . THR A 1 83 ? 6.405 -12.101 -12.568 1.00 83.94 83 THR A C 1
ATOM 668 O O . THR A 1 83 ? 7.380 -11.356 -12.652 1.00 83.94 83 THR A O 1
ATOM 671 N N . HIS A 1 84 ? 6.076 -12.969 -13.525 1.00 79.38 84 HIS A N 1
ATOM 672 C CA . HIS A 1 84 ? 6.774 -13.077 -14.807 1.00 79.38 84 HIS A CA 1
ATOM 673 C C . HIS A 1 84 ? 6.132 -12.129 -15.819 1.00 79.38 84 HIS A C 1
ATOM 675 O O . HIS A 1 84 ? 4.916 -12.179 -16.010 1.00 79.38 84 HIS A O 1
ATOM 681 N N . ARG A 1 85 ? 6.914 -11.233 -16.425 1.00 78.81 85 ARG A N 1
ATOM 682 C CA . ARG A 1 85 ? 6.385 -10.212 -17.333 1.00 78.81 85 ARG A CA 1
ATOM 683 C C . ARG A 1 85 ? 7.394 -9.889 -18.449 1.00 78.81 85 ARG A C 1
ATOM 685 O O . ARG A 1 85 ? 8.200 -8.979 -18.289 1.00 78.81 85 ARG A O 1
ATOM 692 N N . ASP A 1 86 ? 7.341 -10.628 -19.557 1.00 74.31 86 ASP A N 1
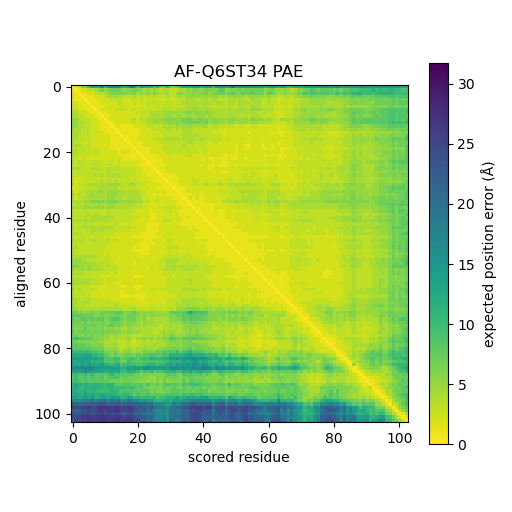ATOM 693 C CA . ASP A 1 86 ? 8.413 -10.628 -20.578 1.00 74.31 86 ASP A CA 1
ATOM 694 C C . ASP A 1 86 ? 8.239 -9.618 -21.716 1.00 74.31 86 ASP A C 1
ATOM 696 O O . ASP A 1 86 ? 9.216 -9.207 -22.333 1.00 74.31 86 ASP A O 1
ATOM 700 N N . GLU A 1 87 ? 7.000 -9.225 -22.015 1.00 75.69 87 GLU A N 1
ATOM 701 C CA . GLU A 1 87 ? 6.663 -8.470 -23.237 1.00 75.69 87 GLU A CA 1
ATOM 702 C C . GLU A 1 87 ? 5.904 -7.169 -22.947 1.00 75.69 87 GLU A C 1
ATOM 704 O O . GLU A 1 87 ? 5.309 -6.554 -23.831 1.00 75.69 87 GLU A O 1
ATOM 709 N N . GLU A 1 88 ? 5.900 -6.738 -21.689 1.00 82.12 88 GLU A N 1
ATOM 710 C CA . GLU A 1 88 ? 5.227 -5.512 -21.286 1.00 82.12 88 GLU A CA 1
ATOM 711 C C . GLU A 1 88 ? 6.193 -4.326 -21.257 1.00 82.12 88 GLU A C 1
ATOM 713 O O . GLU A 1 88 ? 7.314 -4.420 -20.757 1.00 82.12 88 GL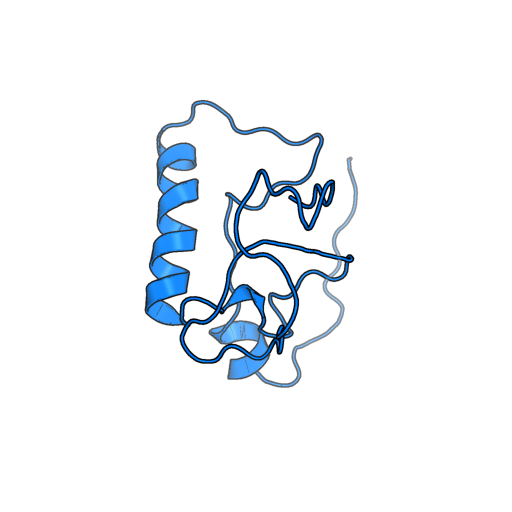U A O 1
ATOM 718 N N . VAL A 1 89 ? 5.716 -3.170 -21.714 1.00 83.56 89 VAL A N 1
ATOM 719 C CA . VAL A 1 89 ? 6.445 -1.907 -21.582 1.00 83.56 89 VAL A CA 1
ATOM 720 C C . VAL A 1 89 ? 6.492 -1.492 -20.103 1.00 83.56 89 VAL A C 1
ATOM 722 O O . VAL A 1 89 ? 5.512 -1.629 -19.371 1.00 83.56 89 VAL A O 1
ATOM 725 N N . ASP A 1 90 ? 7.638 -1.000 -19.637 1.00 83.06 90 ASP A N 1
ATOM 726 C CA . ASP A 1 90 ? 7.887 -0.600 -18.243 1.00 83.06 90 ASP A CA 1
ATOM 727 C C . ASP A 1 90 ? 7.964 0.925 -18.035 1.00 83.06 90 ASP A C 1
ATOM 729 O O . ASP A 1 90 ? 8.124 1.394 -16.909 1.00 83.06 90 ASP A O 1
ATOM 733 N N . TYR A 1 91 ? 7.786 1.712 -19.098 1.00 82.62 91 TYR A N 1
ATOM 734 C CA . TYR A 1 91 ? 7.788 3.174 -19.064 1.00 82.62 91 TYR A CA 1
ATOM 735 C C . TYR A 1 91 ? 6.520 3.781 -19.679 1.00 82.62 91 TYR A C 1
ATOM 737 O O . TYR A 1 91 ? 5.901 3.224 -20.588 1.00 82.62 91 TYR A O 1
ATOM 745 N N . LEU A 1 92 ? 6.154 4.976 -19.206 1.00 80.25 92 LEU A N 1
ATOM 746 C CA . LEU A 1 92 ? 5.036 5.767 -19.721 1.00 80.25 92 LEU A CA 1
ATOM 747 C C . LEU A 1 92 ? 5.468 7.226 -19.952 1.00 80.25 92 LEU A C 1
ATOM 749 O O . LEU A 1 92 ? 6.220 7.763 -19.136 1.00 80.25 92 LEU A O 1
ATOM 753 N N . PRO A 1 93 ? 4.959 7.898 -21.003 1.00 86.75 93 PRO A N 1
ATOM 754 C CA . PRO A 1 93 ? 4.134 7.357 -22.091 1.00 86.75 93 PRO A CA 1
ATOM 755 C C . PRO A 1 93 ? 4.962 6.544 -23.105 1.00 86.75 93 PRO A C 1
ATOM 757 O O . PRO A 1 93 ? 6.129 6.848 -23.346 1.00 86.75 93 PRO A O 1
ATOM 760 N N . SER A 1 94 ? 4.348 5.548 -23.754 1.00 82.00 94 SER A N 1
ATOM 761 C CA . SER A 1 94 ? 4.980 4.740 -24.807 1.00 82.00 94 SER A CA 1
ATOM 762 C C . SER A 1 94 ? 4.112 4.656 -26.060 1.00 82.00 94 SER A C 1
ATOM 764 O O . SER A 1 94 ? 2.888 4.714 -25.997 1.00 82.00 94 SER A O 1
ATOM 766 N N . ARG A 1 95 ? 4.750 4.503 -27.226 1.00 83.62 95 ARG A N 1
ATOM 767 C CA . ARG A 1 95 ? 4.054 4.259 -28.503 1.00 83.62 95 ARG A CA 1
ATOM 768 C C . ARG A 1 95 ? 3.582 2.815 -28.653 1.00 83.62 95 ARG A C 1
ATOM 770 O O . ARG A 1 95 ? 2.684 2.559 -29.446 1.00 83.62 95 ARG A O 1
ATOM 777 N N . PHE A 1 96 ? 4.222 1.893 -27.938 1.00 81.12 96 PHE A N 1
ATOM 778 C CA . PHE A 1 96 ? 3.962 0.457 -28.043 1.00 81.12 96 PHE A CA 1
ATOM 779 C C . PHE A 1 96 ? 2.857 -0.006 -27.089 1.00 81.12 96 PHE A C 1
ATOM 781 O O . PHE A 1 96 ? 2.232 -1.028 -27.346 1.00 81.12 96 PHE A O 1
ATOM 788 N N . ASP A 1 97 ? 2.577 0.774 -26.042 1.00 75.12 97 ASP A N 1
ATOM 789 C CA . ASP A 1 97 ? 1.447 0.559 -25.140 1.00 75.12 97 ASP A CA 1
ATOM 790 C C . ASP A 1 97 ? 0.702 1.891 -24.920 1.00 75.12 97 ASP A C 1
ATOM 792 O O . ASP A 1 97 ? 1.109 2.703 -24.083 1.00 75.12 97 ASP A O 1
ATOM 796 N N . PRO A 1 98 ? -0.341 2.180 -25.725 1.00 60.88 98 PRO A N 1
ATOM 797 C CA . PRO A 1 98 ? -1.003 3.481 -25.725 1.00 60.88 98 PRO A CA 1
ATOM 798 C C . PRO A 1 98 ? -1.919 3.725 -24.517 1.00 60.88 98 PRO A C 1
ATOM 800 O O . PRO A 1 98 ? -2.398 4.849 -24.368 1.00 60.88 98 PRO A O 1
ATOM 803 N N . CYS A 1 99 ? -2.197 2.727 -23.670 1.00 56.62 99 CYS A N 1
ATOM 804 C CA . CYS A 1 99 ? -3.049 2.889 -22.489 1.00 56.62 99 CYS A CA 1
ATOM 805 C C . CYS A 1 99 ? -2.964 1.678 -21.562 1.00 56.62 99 CYS A C 1
ATOM 807 O O . CYS A 1 99 ? -3.512 0.643 -21.929 1.00 5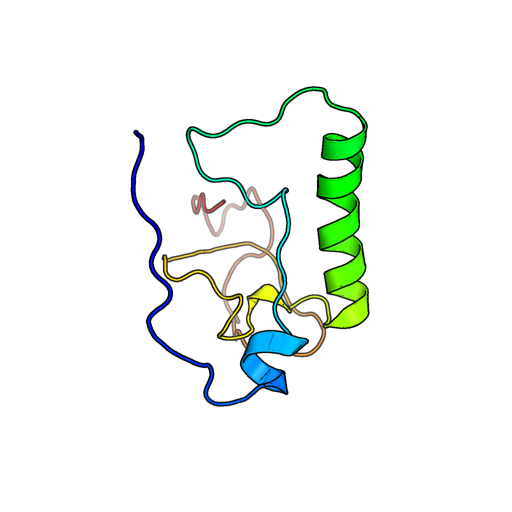6.62 99 CYS A O 1
ATOM 809 N N . ARG A 1 100 ? -2.504 1.866 -20.314 1.00 58.41 100 ARG A N 1
ATOM 810 C CA . ARG A 1 100 ? -3.066 1.163 -19.142 1.00 58.41 100 ARG A CA 1
ATOM 811 C C . ARG A 1 100 ? -3.005 2.059 -17.899 1.00 58.41 100 ARG A C 1
ATOM 813 O O . ARG A 1 100 ? -1.998 2.041 -17.198 1.00 58.41 100 ARG A O 1
ATOM 820 N N . PRO A 1 101 ? -4.036 2.872 -17.600 1.00 53.59 101 PRO A N 1
ATOM 821 C CA . PRO A 1 101 ? -4.139 3.446 -16.271 1.00 53.59 101 PRO A CA 1
ATOM 822 C C . PRO A 1 101 ? -4.478 2.309 -15.305 1.00 53.59 101 PRO A C 1
ATOM 824 O O . PRO A 1 101 ? -5.559 1.725 -15.363 1.00 53.59 101 PRO A O 1
ATOM 827 N N . ALA A 1 102 ? -3.531 1.984 -14.442 1.00 48.88 102 ALA A N 1
ATOM 828 C CA . ALA A 1 102 ? -3.781 1.263 -13.212 1.00 48.88 102 ALA A CA 1
ATOM 829 C C . ALA A 1 102 ? -2.849 1.867 -12.160 1.00 48.88 102 ALA A C 1
ATOM 831 O O . ALA A 1 102 ? -1.668 1.537 -12.077 1.00 48.88 102 ALA A O 1
ATOM 832 N N . GLU A 1 103 ? -3.396 2.835 -11.436 1.00 44.28 103 GLU A N 1
ATOM 833 C CA . GLU A 1 103 ? -3.087 3.028 -10.022 1.00 44.28 103 GLU A CA 1
ATOM 834 C C . GLU A 1 103 ? -4.230 2.400 -9.224 1.00 44.28 103 GLU A C 1
ATOM 836 O O . GLU A 1 103 ? -5.402 2.592 -9.635 1.00 44.28 103 GLU A O 1
#

InterPro domains:
  IPR002226 Catalase haem-binding site [PS00437] (43-51)
  IPR011614 Catalase core domain [PF00199] (1-97)
  IPR011614 Catalase core domain [SM01060] (1-100)
  IPR018028 Catalase, mono-functional, haem-containing [PS51402] (1-103)
  IPR018028 Catalase, mono-functional, haem-containing [PTHR11465] (1-102)
  IPR020835 Catalase superfamily [SSF56634] (1-100)

Radius of gyration: 16.82 Å; Cα contacts (8 Å, |Δi|>4): 71; chains: 1; bounding box: 38×39×42 Å

Organism: Solanum tuberosum (NCBI:txid4113)

Sequence (103 aa):
PVGRLVLNRNIDNFFAENEQLAFNPGHIVPGIYYSEDKLLQTRIFAYADTQRHRIGPNYMQLPVNAPKCGHHNNHRDGAMNMTHRDEEVDYLPSRFDPCRPAE

Solvent-accessible surface area (backbone atoms only — not comparable to full-atom values): 7195 Å² total; per-residue (Å²): 135,96,80,84,90,81,91,87,78,82,80,92,44,63,61,71,55,56,70,64,52,75,80,46,84,62,74,72,54,95,94,61,81,86,72,92,45,68,70,58,56,52,42,39,52,51,40,58,54,50,42,36,71,74,74,26,75,40,48,57,72,38,84,74,49,34,75,92,62,96,80,56,73,59,83,74,75,62,66,83,56,86,77,88,75,91,86,68,82,65,66,82,90,41,90,89,58,83,78,79,95,41,130

Foldseek 3Di:
DPDDDDDDDDDPDCCLQPVLDADALLDDDPPDDDDPPPVNVVRNPPRLVVNCVPVRNVSCVRPNNDDPDDADALDDDTPPDPDDDDPDDNDPPDPVDNDDDGD